Protein AF-A0A4S8M454-F1 (afdb_monomer_lite)

Radius of gyration: 31.2 Å; chains: 1; bounding box: 68×49×74 Å

Sequence (139 aa):
RNIMRDNMIINVAGLPGHGMGIDMNIEHIIGALKLLLASKGVYSDWHNYRDISAAIKYLERLKKQVRASTKCAYQKTGHTESDTSILVWRVASAAESYKLLQKWADRPQNTKAVASPDLLAAGQRKFESTTLTTFNAKL

Structure (mmCIF, N/CA/C/O backbone):
data_AF-A0A4S8M454-F1
#
_entry.id   AF-A0A4S8M454-F1
#
loop_
_atom_site.group_PDB
_atom_site.id
_atom_site.type_symbol
_atom_site.label_atom_id
_atom_site.label_alt_id
_atom_site.label_comp_id
_atom_site.label_asym_id
_atom_site.label_entity_id
_atom_site.label_seq_id
_atom_site.pdbx_PDB_ins_code
_atom_site.Cartn_x
_atom_site.Cartn_y
_atom_site.Cartn_z
_atom_site.occupancy
_atom_site.B_iso_or_equiv
_atom_site.auth_seq_id
_atom_site.auth_comp_id
_atom_site.auth_asym_id
_atom_site.auth_atom_id
_atom_site.pdbx_PDB_model_num
ATOM 1 N N . ARG A 1 1 ? 16.434 9.027 -28.307 1.00 56.28 1 ARG A N 1
ATOM 2 C CA . ARG A 1 1 ? 16.832 8.143 -27.182 1.00 56.28 1 ARG A CA 1
ATOM 3 C C . ARG A 1 1 ? 17.918 7.217 -27.715 1.00 56.28 1 ARG A C 1
ATOM 5 O O . ARG A 1 1 ? 17.731 6.704 -28.811 1.00 56.28 1 ARG A O 1
ATOM 12 N N . ASN A 1 2 ? 19.077 7.133 -27.065 1.00 67.94 2 ASN A N 1
ATOM 13 C CA . ASN A 1 2 ? 20.244 6.438 -27.614 1.00 67.94 2 ASN A CA 1
ATOM 14 C C . ASN A 1 2 ? 20.269 5.000 -27.080 1.00 67.94 2 ASN A C 1
ATOM 16 O O . ASN A 1 2 ? 20.728 4.768 -25.968 1.00 67.94 2 ASN A O 1
ATOM 20 N N . ILE A 1 3 ? 19.791 4.054 -27.891 1.00 61.47 3 ILE A N 1
ATOM 21 C CA . ILE A 1 3 ? 19.638 2.635 -27.523 1.00 61.47 3 ILE A CA 1
ATOM 22 C C . ILE A 1 3 ? 20.962 2.018 -27.045 1.00 61.47 3 ILE A C 1
ATOM 24 O O . ILE A 1 3 ? 20.946 1.189 -26.140 1.00 61.47 3 ILE A O 1
ATOM 28 N N . MET A 1 4 ? 22.094 2.468 -27.598 1.00 57.41 4 MET A N 1
ATOM 29 C CA . MET A 1 4 ? 23.437 1.995 -27.235 1.00 57.41 4 MET A CA 1
ATOM 30 C C . MET A 1 4 ? 23.918 2.555 -25.891 1.00 57.41 4 MET A C 1
ATOM 32 O O . MET A 1 4 ? 24.770 1.957 -25.246 1.00 57.41 4 MET A O 1
ATOM 36 N N . ARG A 1 5 ? 23.396 3.713 -25.455 1.00 60.38 5 ARG A N 1
ATOM 37 C CA . ARG A 1 5 ? 23.632 4.220 -24.093 1.00 60.38 5 ARG A CA 1
ATOM 38 C C . ARG A 1 5 ? 22.683 3.607 -23.075 1.00 60.38 5 ARG A C 1
ATOM 40 O O . ARG A 1 5 ? 23.061 3.444 -21.923 1.00 60.38 5 ARG A O 1
ATOM 47 N N . ASP A 1 6 ? 21.473 3.281 -23.508 1.00 60.91 6 ASP A N 1
ATOM 48 C CA . ASP A 1 6 ? 20.474 2.666 -22.645 1.00 60.91 6 ASP A CA 1
ATOM 49 C C . ASP A 1 6 ? 20.777 1.174 -22.412 1.00 60.91 6 ASP A C 1
ATOM 51 O O . ASP A 1 6 ? 20.355 0.643 -21.396 1.00 60.91 6 ASP A O 1
ATOM 55 N N . ASN A 1 7 ? 21.535 0.517 -23.302 1.00 68.19 7 ASN A N 1
ATOM 56 C CA . ASN A 1 7 ? 21.972 -0.875 -23.176 1.00 68.19 7 ASN A CA 1
ATOM 57 C C . ASN A 1 7 ? 23.482 -0.986 -23.395 1.00 68.19 7 ASN A C 1
ATOM 59 O O . ASN A 1 7 ? 23.943 -0.979 -24.537 1.00 68.19 7 ASN A O 1
ATOM 63 N N . MET A 1 8 ? 24.257 -1.102 -22.321 1.00 77.62 8 MET A N 1
ATOM 64 C CA . MET A 1 8 ? 25.711 -1.243 -22.419 1.00 77.62 8 MET A CA 1
ATOM 65 C C . MET A 1 8 ? 26.264 -2.189 -21.358 1.00 77.62 8 MET A C 1
ATOM 67 O O . MET A 1 8 ? 25.667 -2.390 -20.306 1.00 77.62 8 MET A O 1
ATOM 71 N N . ILE A 1 9 ? 27.428 -2.771 -21.632 1.00 80.19 9 ILE A N 1
ATOM 72 C CA . ILE A 1 9 ? 28.209 -3.486 -20.624 1.00 80.1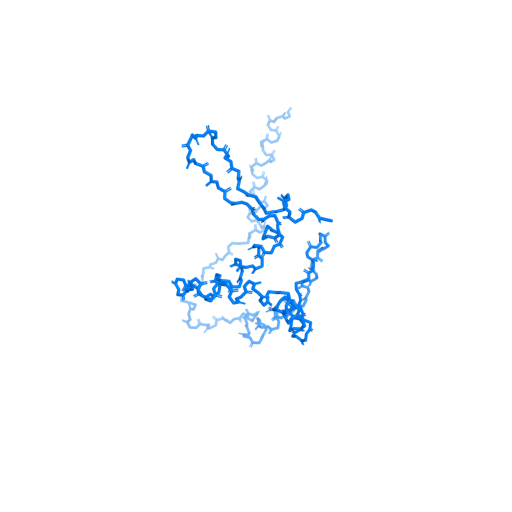9 9 ILE A CA 1
ATOM 73 C C . ILE A 1 9 ? 29.157 -2.468 -20.001 1.00 80.19 9 ILE A C 1
ATOM 75 O O . ILE A 1 9 ? 30.001 -1.911 -20.701 1.00 80.19 9 ILE A O 1
ATOM 79 N N . ILE A 1 10 ? 29.020 -2.223 -18.699 1.00 81.69 10 ILE A N 1
ATOM 80 C CA . ILE A 1 10 ? 29.944 -1.373 -17.942 1.00 81.69 10 ILE A CA 1
ATOM 81 C C . ILE A 1 10 ? 30.678 -2.186 -16.894 1.00 81.69 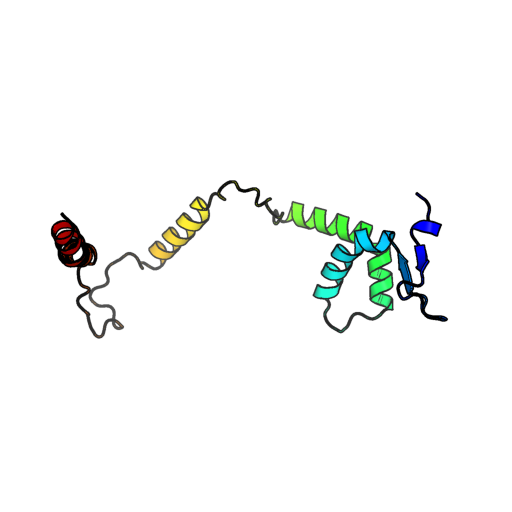10 ILE A C 1
ATOM 83 O O . ILE A 1 10 ? 30.168 -3.164 -16.358 1.00 81.69 10 ILE A O 1
ATOM 87 N N . ASN A 1 11 ? 31.880 -1.746 -16.559 1.00 82.88 11 ASN A N 1
ATOM 88 C CA . ASN A 1 11 ? 32.623 -2.298 -15.444 1.00 82.88 11 ASN A CA 1
ATOM 89 C C . ASN A 1 11 ? 32.415 -1.414 -14.215 1.00 82.88 11 ASN A C 1
ATOM 91 O O . ASN A 1 11 ? 33.177 -0.478 -13.984 1.00 82.88 11 ASN A O 1
ATOM 95 N N . VAL A 1 12 ? 31.365 -1.702 -13.443 1.00 77.81 12 VAL A N 1
ATOM 96 C CA . VAL A 1 12 ? 31.035 -0.937 -12.226 1.00 77.81 12 VAL A CA 1
ATOM 97 C C . VAL A 1 12 ? 32.162 -1.024 -11.189 1.00 77.81 12 VAL A C 1
ATOM 99 O O . VAL A 1 12 ? 32.392 -0.076 -10.447 1.00 77.81 12 VAL A O 1
ATOM 102 N N . ALA A 1 13 ? 32.880 -2.150 -11.150 1.00 82.56 13 ALA A N 1
ATOM 103 C CA . ALA A 1 13 ? 33.897 -2.441 -10.142 1.00 82.56 13 ALA A CA 1
ATOM 104 C C . ALA A 1 13 ? 35.319 -1.989 -10.534 1.00 82.56 13 ALA A C 1
ATOM 106 O O . ALA A 1 13 ? 36.221 -2.037 -9.704 1.00 82.56 13 ALA A O 1
ATOM 107 N N . GLY A 1 14 ? 35.549 -1.606 -11.793 1.00 84.38 14 GLY A N 1
ATOM 108 C CA . GLY A 1 14 ? 36.881 -1.297 -12.329 1.00 84.38 14 GLY A CA 1
ATOM 109 C C . GLY A 1 14 ? 37.826 -2.504 -12.451 1.00 84.38 14 GLY A C 1
ATOM 110 O O . GLY A 1 14 ? 39.006 -2.325 -12.741 1.00 84.38 14 GLY A O 1
ATOM 111 N N . LEU A 1 15 ? 37.338 -3.734 -12.250 1.00 85.81 15 LEU A N 1
ATOM 112 C CA . LEU A 1 15 ? 38.158 -4.950 -12.251 1.00 85.81 15 LEU A CA 1
ATOM 113 C C . LEU A 1 15 ? 38.292 -5.553 -13.662 1.00 85.81 15 LEU A C 1
ATOM 115 O O . LEU A 1 15 ? 37.279 -5.695 -14.354 1.00 85.81 15 LEU A O 1
ATOM 119 N N . PRO A 1 16 ? 39.497 -5.945 -14.115 1.00 86.56 16 PRO A N 1
ATOM 120 C CA . PRO A 1 16 ? 39.677 -6.583 -15.418 1.00 86.56 16 PRO A CA 1
ATOM 121 C C . PRO A 1 16 ? 38.798 -7.832 -15.564 1.00 86.56 16 PRO A C 1
ATOM 123 O O . PRO A 1 16 ? 38.768 -8.686 -14.683 1.00 86.56 16 PRO A O 1
ATOM 126 N N . GLY A 1 17 ? 38.065 -7.931 -16.675 1.00 84.56 17 GLY A N 1
ATOM 127 C CA . GLY A 1 17 ? 37.158 -9.055 -16.943 1.00 84.56 17 GLY A CA 1
ATOM 128 C C . GLY A 1 17 ? 35.809 -9.001 -16.214 1.00 84.56 17 GLY A C 1
ATOM 129 O O . GLY A 1 17 ? 35.014 -9.925 -16.361 1.00 84.56 17 GLY A O 1
ATOM 130 N N . HIS A 1 18 ? 35.511 -7.934 -15.465 1.00 76.81 18 HIS A N 1
ATOM 131 C CA . HIS A 1 18 ? 34.270 -7.802 -14.697 1.00 76.81 18 HIS A CA 1
ATOM 132 C C . HIS A 1 18 ? 33.293 -6.810 -15.350 1.00 76.81 18 HIS A C 1
ATOM 134 O O . HIS A 1 18 ? 33.097 -5.687 -14.897 1.00 76.81 18 HIS A O 1
ATOM 140 N N . GLY A 1 19 ? 32.698 -7.215 -16.473 1.00 78.94 19 GLY A N 1
ATOM 141 C CA . GLY A 1 19 ? 31.639 -6.449 -17.134 1.00 78.94 19 GLY A CA 1
ATOM 142 C C . GLY A 1 19 ? 30.253 -6.826 -16.611 1.00 78.94 19 GLY A C 1
ATOM 143 O O . GLY A 1 19 ? 29.931 -8.006 -16.505 1.00 78.94 19 GLY A O 1
ATOM 144 N N . MET A 1 20 ? 29.412 -5.831 -16.339 1.00 78.56 20 MET A N 1
ATOM 145 C CA . MET A 1 20 ? 27.999 -5.991 -16.012 1.00 78.56 20 MET A CA 1
ATOM 146 C C . MET A 1 20 ? 27.149 -5.295 -17.076 1.00 78.56 20 MET A C 1
ATOM 148 O O . MET A 1 20 ? 27.326 -4.109 -17.352 1.00 78.56 20 MET A O 1
ATOM 152 N N . GLY A 1 21 ? 26.225 -6.036 -17.685 1.00 76.44 21 GLY A N 1
ATOM 153 C CA . GLY A 1 21 ? 25.223 -5.454 -18.573 1.00 76.44 21 GLY A CA 1
ATOM 154 C C . GLY A 1 21 ? 24.225 -4.609 -17.784 1.00 76.44 21 GLY A C 1
ATOM 155 O O . GLY A 1 21 ? 23.679 -5.074 -16.785 1.00 76.44 21 GLY A O 1
ATOM 156 N N . ILE A 1 22 ? 23.969 -3.391 -18.249 1.00 65.19 22 ILE A N 1
ATOM 157 C CA . ILE A 1 22 ? 22.875 -2.532 -17.788 1.00 65.19 22 ILE A CA 1
ATOM 158 C C . ILE A 1 22 ? 21.936 -2.252 -18.951 1.00 65.19 22 ILE A C 1
ATOM 160 O O . ILE A 1 22 ? 22.382 -1.922 -20.049 1.00 65.19 22 ILE A O 1
ATOM 164 N N . ASP A 1 23 ? 20.639 -2.359 -18.665 1.00 70.94 23 ASP A N 1
ATOM 165 C CA . ASP A 1 23 ? 19.537 -1.970 -19.542 1.00 70.94 23 ASP A CA 1
ATOM 166 C C . ASP A 1 23 ? 18.670 -0.930 -18.807 1.00 70.94 23 ASP A C 1
ATOM 168 O O . ASP A 1 23 ? 17.824 -1.254 -17.977 1.00 70.94 23 ASP A O 1
ATOM 172 N N . MET A 1 24 ? 18.860 0.355 -19.093 1.00 65.06 24 MET A N 1
ATOM 173 C CA . MET A 1 24 ? 18.023 1.419 -18.523 1.00 65.06 24 MET A CA 1
ATOM 174 C C . MET A 1 24 ? 16.555 1.329 -18.970 1.00 65.06 24 MET A C 1
ATOM 176 O O . MET A 1 24 ? 15.677 1.890 -18.312 1.00 65.06 24 MET A O 1
ATOM 180 N N . ASN A 1 25 ? 16.233 0.618 -20.058 1.00 66.38 25 ASN A N 1
ATOM 181 C CA . ASN A 1 25 ? 14.832 0.364 -20.402 1.00 66.38 25 ASN A CA 1
ATOM 182 C C . ASN A 1 25 ? 14.205 -0.635 -19.432 1.00 66.38 25 ASN A C 1
ATOM 184 O O . ASN A 1 25 ? 13.011 -0.507 -19.138 1.00 66.38 25 ASN A O 1
ATOM 188 N N . ILE A 1 26 ? 14.990 -1.583 -18.898 1.00 68.75 26 ILE A N 1
ATOM 189 C CA . ILE A 1 26 ? 14.481 -2.506 -17.887 1.00 68.75 26 ILE A CA 1
ATOM 190 C C . ILE A 1 26 ? 14.217 -1.795 -16.567 1.00 68.75 26 ILE A C 1
ATOM 192 O O . ILE A 1 26 ? 13.235 -2.139 -15.924 1.00 68.75 26 ILE A O 1
ATOM 196 N N . GLU A 1 27 ? 14.974 -0.763 -16.180 1.00 65.25 27 GLU A N 1
ATOM 197 C CA . GLU A 1 27 ? 14.745 -0.042 -14.912 1.00 65.25 27 GLU A CA 1
ATOM 198 C C . GLU A 1 27 ? 13.331 0.539 -14.787 1.00 65.25 27 GLU A C 1
ATOM 200 O O . GLU A 1 27 ? 12.694 0.420 -13.739 1.00 65.25 27 GLU A O 1
ATOM 205 N N . HIS A 1 28 ? 12.780 1.103 -15.863 1.00 67.75 28 HIS A N 1
ATOM 206 C CA . HIS A 1 28 ? 11.413 1.637 -15.844 1.00 67.75 28 HIS A CA 1
ATOM 207 C C . HIS A 1 28 ? 10.333 0.550 -15.746 1.00 67.75 28 HIS A C 1
ATOM 209 O O . HIS A 1 28 ? 9.191 0.836 -15.390 1.00 67.75 28 HIS A O 1
ATOM 215 N N . ILE A 1 29 ? 10.687 -0.692 -16.069 1.00 71.94 29 ILE A N 1
ATOM 216 C CA . ILE A 1 29 ? 9.774 -1.828 -16.195 1.00 71.94 29 ILE A CA 1
ATOM 217 C C . ILE A 1 29 ? 10.005 -2.846 -15.058 1.00 71.94 29 ILE A C 1
ATOM 219 O O . ILE A 1 29 ? 9.123 -3.646 -14.743 1.00 71.94 29 ILE A O 1
ATOM 223 N N . ILE A 1 30 ? 11.147 -2.785 -14.365 1.00 75.06 30 ILE A N 1
ATOM 224 C CA . ILE A 1 30 ? 11.582 -3.784 -13.384 1.00 75.06 30 ILE A CA 1
ATOM 225 C C . ILE A 1 30 ? 10.651 -3.846 -12.176 1.00 75.06 30 ILE A C 1
ATOM 227 O O . ILE A 1 30 ? 10.420 -4.923 -11.636 1.00 75.06 30 ILE A O 1
ATOM 231 N N . GLY A 1 31 ? 10.061 -2.715 -11.775 1.00 74.62 31 GLY A N 1
ATOM 232 C CA . GLY A 1 31 ? 9.051 -2.681 -10.716 1.00 74.62 31 GLY A CA 1
ATOM 233 C C . GLY A 1 31 ? 7.789 -3.458 -11.100 1.00 74.62 31 GLY A C 1
ATOM 234 O O . GLY A 1 31 ? 7.267 -4.236 -10.300 1.00 74.62 31 GLY A O 1
ATOM 235 N N . ALA A 1 32 ? 7.335 -3.308 -12.347 1.00 74.12 32 ALA A N 1
ATOM 236 C CA . ALA A 1 32 ? 6.204 -4.060 -12.878 1.00 74.12 32 ALA A CA 1
ATOM 237 C C . ALA A 1 32 ?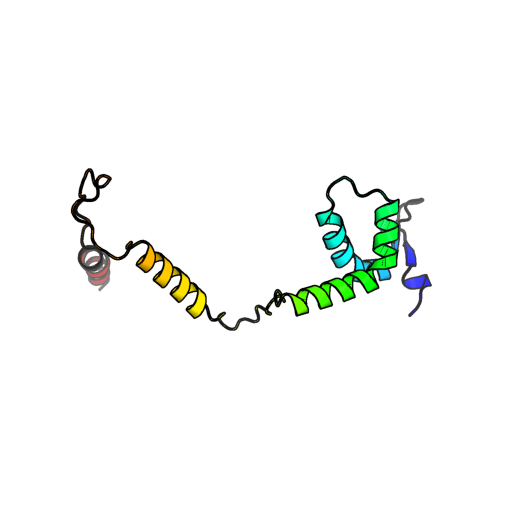 6.544 -5.549 -13.051 1.00 74.12 32 ALA A C 1
ATOM 239 O O . ALA A 1 32 ? 5.739 -6.397 -12.664 1.00 74.12 32 ALA A O 1
ATOM 240 N N . LEU A 1 33 ? 7.750 -5.870 -13.539 1.00 75.00 33 LEU A N 1
ATOM 241 C CA . LEU A 1 33 ? 8.253 -7.245 -13.652 1.00 75.00 33 LEU A CA 1
ATOM 242 C C . LEU A 1 33 ? 8.292 -7.937 -12.297 1.00 75.00 33 LEU A C 1
ATOM 244 O O . LEU A 1 33 ? 7.710 -9.005 -12.150 1.00 75.00 33 LEU A O 1
ATOM 248 N N . LYS A 1 34 ? 8.915 -7.316 -11.290 1.00 74.19 34 LYS A N 1
ATOM 249 C CA . LYS A 1 34 ? 8.996 -7.863 -9.929 1.00 74.19 34 LYS A CA 1
ATOM 250 C C . LYS A 1 34 ? 7.614 -8.191 -9.379 1.00 74.19 34 LYS A C 1
ATOM 252 O O . LYS A 1 34 ? 7.438 -9.248 -8.793 1.00 74.19 34 LYS A O 1
ATOM 257 N N . LEU A 1 35 ? 6.622 -7.335 -9.611 1.00 73.12 35 LEU A N 1
ATOM 258 C CA . LEU A 1 35 ? 5.261 -7.551 -9.123 1.00 73.12 35 LEU A CA 1
ATOM 259 C C . LEU A 1 35 ? 4.521 -8.665 -9.889 1.00 73.12 35 LEU A C 1
ATOM 261 O O . LEU A 1 35 ? 3.765 -9.419 -9.283 1.00 73.12 35 LEU A O 1
ATOM 265 N N . LEU A 1 36 ? 4.751 -8.793 -11.199 1.00 72.69 36 LEU A N 1
ATOM 266 C CA . LEU A 1 36 ? 4.183 -9.863 -12.033 1.00 72.69 36 LEU A CA 1
ATOM 267 C C . LEU A 1 36 ? 4.874 -11.223 -11.836 1.00 72.69 36 LEU A C 1
ATOM 269 O O . LEU A 1 36 ? 4.259 -12.254 -12.087 1.00 72.69 36 LEU A O 1
ATOM 273 N N . LEU A 1 37 ? 6.135 -11.227 -11.406 1.00 68.06 37 LEU A N 1
ATOM 274 C CA . LEU A 1 37 ? 6.929 -12.434 -11.166 1.00 68.06 37 LEU A CA 1
ATOM 275 C C . LEU A 1 37 ? 6.836 -12.907 -9.714 1.00 68.06 37 LEU A C 1
ATOM 277 O O . LEU A 1 37 ? 6.795 -14.109 -9.472 1.00 68.06 37 LEU A O 1
ATOM 281 N N . ALA A 1 38 ? 6.730 -11.987 -8.748 1.00 66.94 38 ALA A N 1
ATOM 282 C CA . ALA A 1 38 ? 6.531 -12.323 -7.337 1.00 66.94 38 ALA A CA 1
ATOM 283 C C . ALA A 1 38 ? 5.223 -13.092 -7.107 1.00 66.94 38 ALA A C 1
ATOM 285 O O . ALA A 1 38 ? 5.178 -13.978 -6.259 1.00 66.94 38 ALA A O 1
ATOM 286 N N . SER A 1 39 ? 4.182 -12.822 -7.903 1.00 60.28 39 SER A N 1
ATOM 287 C CA . SER A 1 39 ? 2.926 -13.582 -7.857 1.00 60.28 39 SER A CA 1
ATOM 288 C C . SER A 1 39 ? 3.059 -15.030 -8.345 1.00 60.28 39 SER A C 1
ATOM 290 O O . SER A 1 39 ? 2.127 -15.808 -8.161 1.00 60.28 39 SER A O 1
ATOM 292 N N . LYS A 1 40 ? 4.197 -15.403 -8.953 1.00 57.97 40 LYS A N 1
ATOM 293 C CA . LYS A 1 40 ? 4.449 -16.737 -9.517 1.00 57.97 40 LYS A CA 1
ATOM 294 C C . LYS A 1 40 ? 5.524 -17.560 -8.793 1.00 57.97 40 LYS A C 1
ATOM 296 O O . LYS A 1 40 ? 5.830 -18.634 -9.289 1.00 57.97 40 LYS A O 1
ATOM 301 N N . GLY A 1 41 ? 6.055 -17.072 -7.662 1.00 48.97 41 GLY A N 1
ATOM 302 C CA . GLY A 1 41 ? 6.957 -17.731 -6.695 1.00 48.97 41 GLY A CA 1
ATOM 303 C C . GLY A 1 41 ? 7.784 -18.946 -7.156 1.00 48.97 41 GLY A C 1
ATOM 304 O O . GLY A 1 41 ? 7.219 -19.990 -7.431 1.00 48.97 41 GLY A O 1
ATOM 305 N N . VAL A 1 42 ? 9.122 -18.855 -7.122 1.00 48.66 42 VAL A N 1
ATOM 306 C CA . VAL A 1 42 ? 10.120 -19.957 -7.258 1.00 48.66 42 VAL A CA 1
ATOM 307 C C . VAL A 1 42 ? 10.080 -20.789 -8.567 1.00 48.66 42 VAL A C 1
ATOM 309 O O . VAL A 1 42 ? 11.112 -21.320 -8.961 1.00 48.66 42 VAL A O 1
ATOM 312 N N . TYR A 1 43 ? 8.972 -20.827 -9.314 1.00 51.75 43 TYR A N 1
ATOM 313 C CA . TYR A 1 43 ? 8.781 -21.612 -10.548 1.00 51.75 43 TYR A CA 1
ATOM 314 C C . TYR A 1 43 ? 8.860 -20.789 -11.842 1.00 51.75 43 TYR A C 1
ATOM 316 O O . TYR A 1 43 ? 8.476 -21.245 -12.922 1.00 51.75 43 TYR A O 1
ATOM 324 N N . SER A 1 44 ? 9.331 -19.549 -11.766 1.00 60.56 44 SER A N 1
ATOM 325 C CA . SER A 1 44 ? 9.556 -18.725 -12.950 1.00 60.56 44 SER A CA 1
ATOM 326 C C . SER A 1 44 ? 10.856 -19.138 -13.642 1.00 60.56 44 SER A C 1
ATOM 328 O O . SER A 1 44 ? 11.935 -18.714 -13.239 1.00 60.56 44 SER A O 1
ATOM 330 N N . ASP A 1 45 ? 10.735 -19.957 -14.686 1.00 68.56 45 ASP A N 1
ATOM 331 C CA . ASP A 1 45 ? 11.811 -20.241 -15.641 1.00 68.56 45 ASP A CA 1
ATOM 332 C C . ASP A 1 45 ? 12.199 -18.972 -16.435 1.00 68.56 45 ASP A C 1
ATOM 334 O O . ASP A 1 45 ? 11.376 -18.074 -16.656 1.00 68.56 45 ASP A O 1
ATOM 338 N N . TRP A 1 46 ? 13.450 -18.902 -16.892 1.00 70.00 46 TRP A N 1
ATOM 339 C CA . TRP A 1 46 ? 13.995 -17.808 -17.700 1.00 70.00 46 TRP A CA 1
ATOM 340 C C . TRP A 1 46 ? 13.178 -17.564 -18.975 1.00 70.00 46 TRP A C 1
ATOM 342 O O . TRP A 1 46 ? 12.988 -16.420 -19.394 1.00 70.00 46 TRP A O 1
ATOM 352 N N . HIS A 1 47 ? 12.616 -18.626 -19.554 1.00 73.81 47 HIS A N 1
ATOM 353 C CA . HIS A 1 47 ? 11.701 -18.533 -20.692 1.00 73.81 47 HIS A CA 1
ATOM 354 C C . HIS A 1 47 ? 10.435 -17.731 -20.354 1.00 73.81 47 HIS A C 1
ATOM 356 O O . HIS A 1 47 ? 10.103 -16.774 -21.052 1.00 73.81 47 HIS A O 1
ATOM 362 N N . ASN A 1 48 ? 9.798 -18.026 -19.218 1.00 72.44 48 ASN A N 1
ATOM 363 C CA . ASN A 1 48 ? 8.631 -17.275 -18.752 1.00 72.44 48 ASN A CA 1
ATOM 364 C C . ASN A 1 48 ? 8.980 -15.816 -18.430 1.00 72.44 48 ASN A C 1
ATOM 366 O O . ASN A 1 48 ? 8.177 -14.919 -18.684 1.00 72.44 48 ASN A O 1
ATOM 370 N N . TYR A 1 49 ? 10.176 -15.560 -17.891 1.00 73.75 49 TYR A N 1
ATOM 371 C CA . TYR A 1 49 ? 10.651 -14.197 -17.647 1.00 73.75 49 TYR A CA 1
ATOM 372 C C . TYR A 1 49 ? 10.750 -13.394 -18.949 1.00 73.75 49 TYR A C 1
ATOM 374 O O . TYR A 1 49 ? 10.267 -12.261 -19.018 1.00 73.75 49 TYR A O 1
ATOM 382 N N . ARG A 1 50 ? 11.335 -13.996 -19.992 1.00 75.38 50 ARG A N 1
ATOM 383 C CA . ARG A 1 50 ? 11.461 -13.399 -21.327 1.00 75.38 50 ARG A CA 1
ATOM 384 C C . ARG A 1 50 ? 10.100 -13.111 -21.964 1.00 75.38 50 ARG A C 1
ATOM 386 O O . ARG A 1 50 ? 9.906 -12.036 -22.528 1.00 75.38 50 ARG A O 1
ATOM 393 N N . ASP A 1 51 ? 9.157 -14.038 -21.868 1.00 80.25 51 ASP A N 1
ATOM 394 C CA . ASP A 1 51 ? 7.839 -13.857 -22.485 1.00 80.25 51 ASP A CA 1
ATOM 395 C C . ASP A 1 51 ? 7.024 -12.771 -21.767 1.00 80.25 51 ASP A C 1
ATOM 397 O O . ASP A 1 51 ? 6.388 -11.925 -22.404 1.00 80.25 51 ASP A O 1
ATOM 401 N N . ILE A 1 52 ? 7.103 -12.719 -20.431 1.00 78.62 52 ILE A N 1
ATOM 402 C CA . ILE A 1 52 ? 6.459 -11.671 -19.627 1.00 78.62 52 ILE A CA 1
ATOM 403 C C . ILE A 1 52 ? 7.084 -10.303 -19.913 1.00 78.62 52 ILE A C 1
ATOM 405 O O . ILE A 1 52 ? 6.350 -9.318 -20.037 1.00 78.62 52 ILE A O 1
ATOM 409 N N . SER A 1 53 ? 8.412 -10.218 -20.034 1.00 76.38 53 SER A N 1
ATOM 410 C CA . SER A 1 53 ? 9.091 -8.952 -20.327 1.00 76.38 53 SER A CA 1
ATOM 411 C C . SER A 1 53 ? 8.758 -8.433 -21.725 1.00 76.38 53 SER A C 1
ATOM 413 O O . SER A 1 53 ? 8.495 -7.239 -21.874 1.00 76.38 53 SER A O 1
ATOM 415 N N . ALA A 1 54 ? 8.633 -9.315 -22.720 1.00 81.94 54 ALA A N 1
ATOM 416 C CA . ALA A 1 54 ? 8.168 -8.946 -24.055 1.00 81.94 54 ALA A CA 1
ATOM 417 C C . ALA A 1 54 ? 6.710 -8.441 -24.050 1.00 81.94 54 ALA A C 1
ATOM 419 O O . ALA A 1 54 ? 6.383 -7.459 -24.722 1.00 81.94 54 ALA A O 1
ATOM 420 N N . ALA A 1 55 ? 5.830 -9.067 -23.261 1.00 83.75 55 ALA A N 1
ATOM 421 C CA . ALA A 1 55 ? 4.402 -8.739 -23.210 1.00 83.75 55 ALA A CA 1
ATOM 422 C C . ALA A 1 55 ? 4.033 -7.617 -22.218 1.00 83.75 55 ALA A C 1
ATOM 424 O O . ALA A 1 55 ? 2.864 -7.225 -22.124 1.00 83.75 55 ALA A O 1
ATOM 425 N N . ILE A 1 56 ? 4.997 -7.072 -21.475 1.00 82.81 56 ILE A N 1
ATOM 426 C CA . ILE A 1 56 ? 4.732 -6.242 -20.294 1.00 82.81 56 ILE A CA 1
ATOM 427 C C . ILE A 1 56 ? 3.870 -5.007 -20.562 1.00 82.81 56 ILE A C 1
ATOM 429 O O . ILE A 1 56 ? 2.987 -4.690 -19.769 1.00 82.81 56 ILE A O 1
ATOM 433 N N . LYS A 1 57 ? 4.049 -4.350 -21.714 1.00 81.94 57 LYS A N 1
ATOM 434 C CA . LYS A 1 57 ? 3.249 -3.175 -22.098 1.00 81.94 57 LYS A CA 1
ATOM 435 C C . LYS A 1 57 ? 1.758 -3.508 -22.190 1.00 81.94 57 LYS A C 1
ATOM 437 O O . LYS A 1 57 ? 0.913 -2.712 -21.778 1.00 81.94 57 LYS A O 1
ATOM 442 N N . TYR A 1 58 ? 1.432 -4.689 -22.712 1.00 86.06 58 TYR A N 1
ATOM 443 C CA . TYR A 1 58 ? 0.055 -5.165 -22.819 1.00 86.06 58 TYR A CA 1
ATOM 444 C C . TYR A 1 58 ? -0.481 -5.614 -21.460 1.00 86.06 58 TYR A C 1
ATOM 446 O O . TYR A 1 58 ? -1.603 -5.257 -21.098 1.00 86.06 58 TYR A O 1
ATOM 454 N N . LEU A 1 59 ? 0.339 -6.316 -20.672 1.00 85.38 59 LEU A N 1
ATOM 455 C CA . LEU A 1 59 ? -0.021 -6.756 -19.322 1.00 85.38 59 LEU A CA 1
ATOM 456 C C . LEU A 1 59 ? -0.314 -5.573 -18.390 1.00 85.38 59 LEU A C 1
ATOM 458 O O . LEU A 1 59 ? -1.297 -5.598 -17.650 1.00 85.38 59 LEU A O 1
ATOM 462 N N . GLU A 1 60 ? 0.467 -4.495 -18.460 1.00 83.62 60 GLU A N 1
ATOM 463 C CA . GLU A 1 60 ? 0.194 -3.276 -17.696 1.00 83.62 60 GLU A CA 1
ATOM 464 C C . GLU A 1 60 ? -1.111 -2.596 -18.114 1.00 83.62 60 GLU A C 1
ATOM 466 O O . GLU A 1 60 ? -1.856 -2.095 -17.264 1.00 83.62 60 GLU A O 1
ATOM 471 N N . ARG A 1 61 ? -1.413 -2.578 -19.417 1.00 85.94 61 ARG A N 1
ATOM 472 C CA . ARG A 1 61 ? -2.664 -2.011 -19.931 1.00 85.94 61 ARG A CA 1
ATOM 473 C C . ARG A 1 61 ? -3.870 -2.820 -19.456 1.00 85.94 61 ARG A C 1
ATOM 475 O O . ARG A 1 61 ? -4.825 -2.229 -18.953 1.00 85.94 61 ARG A O 1
ATOM 482 N N . LEU A 1 62 ? -3.792 -4.148 -19.533 1.00 86.94 62 LEU A N 1
ATOM 483 C CA . LEU A 1 62 ? -4.816 -5.054 -19.006 1.00 86.94 62 LEU A CA 1
ATOM 484 C C . LEU A 1 62 ? -4.997 -4.873 -17.499 1.00 86.94 62 LEU A C 1
ATOM 486 O O . LEU A 1 62 ? -6.122 -4.723 -17.032 1.00 86.94 62 LEU A O 1
ATOM 490 N N . LYS A 1 63 ? -3.901 -4.780 -16.738 1.00 84.06 63 LYS A N 1
ATOM 491 C CA . LYS A 1 63 ? -3.953 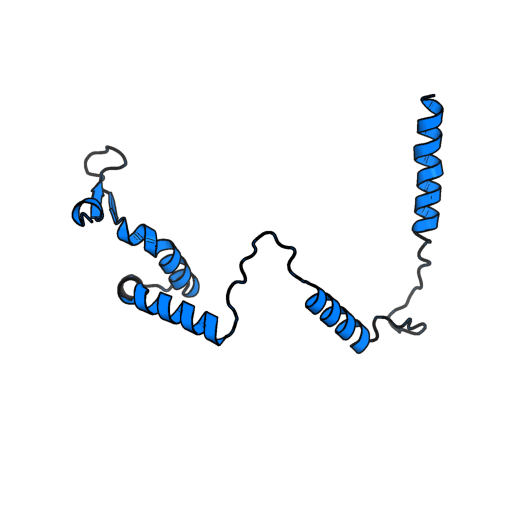-4.511 -15.295 1.00 84.06 63 LYS A CA 1
ATOM 492 C C . LYS A 1 63 ? -4.702 -3.212 -14.987 1.00 84.06 63 LYS A C 1
ATOM 494 O O . LYS A 1 63 ? -5.525 -3.190 -14.075 1.00 84.06 63 LYS A O 1
ATOM 499 N N . LYS A 1 64 ? -4.448 -2.134 -15.738 1.00 84.06 64 LYS A N 1
ATOM 500 C CA . LYS A 1 64 ? -5.173 -0.857 -15.589 1.00 84.06 64 LYS A CA 1
ATOM 501 C C . LYS A 1 64 ? -6.662 -1.005 -15.917 1.00 84.06 64 LYS A C 1
ATOM 503 O O . LYS A 1 64 ? -7.489 -0.470 -15.184 1.00 84.06 64 LYS A O 1
ATOM 508 N N . GLN A 1 65 ? -6.998 -1.748 -16.970 1.00 87.00 65 GLN A N 1
ATOM 509 C CA . GLN A 1 65 ? -8.381 -1.972 -17.393 1.00 87.00 65 GLN A CA 1
ATOM 510 C C . GLN A 1 65 ? -9.170 -2.805 -16.378 1.00 87.00 65 GLN A C 1
ATOM 512 O O . GLN A 1 65 ? -10.247 -2.385 -15.968 1.00 87.00 65 GLN A O 1
ATOM 517 N N . VAL A 1 66 ? -8.608 -3.923 -15.909 1.00 86.38 66 VAL A N 1
ATOM 518 C CA . VAL A 1 66 ? -9.216 -4.767 -14.867 1.00 86.38 66 VAL A CA 1
ATOM 519 C C . VAL A 1 66 ? -9.408 -3.970 -13.581 1.00 86.38 66 VAL A C 1
ATOM 521 O O . VAL A 1 66 ? -10.476 -3.994 -12.982 1.00 86.38 66 VAL A O 1
ATOM 524 N N . ARG A 1 67 ? -8.396 -3.195 -13.178 1.00 82.31 67 ARG A N 1
ATOM 525 C CA . ARG A 1 67 ? -8.473 -2.315 -12.005 1.00 82.31 67 ARG A CA 1
ATOM 526 C C . ARG A 1 67 ? -9.616 -1.298 -12.114 1.00 82.31 67 ARG A C 1
ATOM 528 O O . ARG A 1 67 ? -10.259 -0.999 -11.109 1.00 82.31 67 ARG A O 1
ATOM 535 N N . ALA A 1 68 ? -9.845 -0.744 -13.303 1.00 82.00 68 ALA A N 1
ATOM 536 C CA . ALA A 1 68 ? -10.947 0.179 -13.545 1.00 82.00 68 ALA A CA 1
ATOM 537 C C . ALA A 1 68 ? -12.304 -0.544 -13.530 1.00 82.00 68 ALA A C 1
ATOM 539 O O . ALA A 1 68 ? -13.239 -0.061 -12.893 1.00 82.00 68 ALA A O 1
ATOM 540 N N . SER A 1 69 ? -12.407 -1.718 -14.163 1.00 86.50 69 SER A N 1
ATOM 541 C CA . SER A 1 69 ? -13.663 -2.472 -14.249 1.00 86.50 69 SER A CA 1
ATOM 542 C C . SER A 1 69 ? -14.120 -3.020 -12.899 1.00 86.50 69 SER A C 1
ATOM 544 O O . SER A 1 69 ? -15.313 -3.024 -12.614 1.00 86.50 69 SER A O 1
ATOM 546 N N . THR A 1 70 ? -13.191 -3.442 -12.038 1.00 84.88 70 THR A N 1
ATOM 547 C CA . THR A 1 70 ? -13.516 -3.944 -10.693 1.00 84.88 70 THR A CA 1
ATOM 548 C C . THR A 1 70 ? -13.691 -2.835 -9.661 1.00 84.88 70 THR A C 1
ATOM 550 O O . THR A 1 70 ? -13.977 -3.121 -8.503 1.00 84.88 70 THR A O 1
ATOM 553 N N . LYS A 1 71 ? -13.496 -1.564 -10.046 1.00 78.81 71 LYS A N 1
ATOM 554 C CA . LYS A 1 71 ? -13.438 -0.410 -9.131 1.00 78.81 71 LYS A CA 1
ATOM 555 C C . LYS A 1 71 ? -12.422 -0.579 -7.989 1.00 78.81 71 LYS A C 1
ATOM 557 O O . LYS A 1 71 ? -12.410 0.218 -7.058 1.00 78.81 71 LYS A O 1
ATOM 562 N N . CYS A 1 72 ? -11.504 -1.544 -8.077 1.00 73.25 72 CYS A N 1
ATOM 563 C CA . CYS A 1 72 ? -10.431 -1.767 -7.104 1.00 73.25 72 CYS A CA 1
ATOM 564 C C . CYS A 1 72 ? -9.233 -0.849 -7.363 1.00 73.25 72 CYS A C 1
ATOM 566 O O . CYS A 1 72 ? -8.079 -1.212 -7.115 1.00 73.25 72 CYS A O 1
ATOM 568 N N . ALA A 1 73 ? -9.470 0.329 -7.939 1.00 70.94 73 ALA A N 1
ATOM 569 C CA . ALA A 1 73 ? -8.389 1.243 -8.185 1.00 70.94 73 ALA A CA 1
ATOM 570 C C . ALA A 1 73 ? -7.840 1.761 -6.862 1.00 70.94 73 ALA A C 1
ATOM 572 O O . ALA A 1 73 ? -8.608 2.301 -6.080 1.00 70.94 73 ALA A O 1
ATOM 573 N N . TYR A 1 74 ? -6.521 1.627 -6.645 1.00 64.38 74 TYR A N 1
ATOM 574 C CA . TYR A 1 74 ? -5.823 2.308 -5.550 1.00 64.38 74 TYR A CA 1
ATOM 575 C C . TYR A 1 74 ? -6.297 3.758 -5.508 1.00 64.38 74 TYR A C 1
ATOM 577 O O . TYR A 1 74 ? -6.029 4.531 -6.437 1.00 64.38 74 TYR A O 1
ATOM 585 N N . GLN A 1 75 ? -7.083 4.069 -4.486 1.00 59.19 75 GLN A N 1
ATOM 586 C CA . GLN A 1 75 ? -7.545 5.412 -4.231 1.00 59.19 75 GLN A CA 1
ATOM 587 C C . GLN A 1 75 ? -6.360 6.115 -3.605 1.00 59.19 75 GLN A C 1
ATOM 589 O O . GLN A 1 75 ? -5.804 5.653 -2.613 1.00 59.19 75 GLN A O 1
ATOM 594 N N . LYS A 1 76 ? -5.880 7.139 -4.303 1.00 48.91 76 LYS A N 1
ATOM 595 C CA . LYS A 1 76 ? -4.672 7.864 -3.944 1.00 48.91 76 LYS A CA 1
ATOM 596 C C . LYS A 1 76 ? -4.811 8.300 -2.483 1.00 48.91 76 LYS A C 1
ATOM 598 O O . LYS A 1 76 ? -5.643 9.147 -2.186 1.00 48.91 76 LYS A O 1
ATOM 603 N N . THR A 1 77 ? -3.993 7.744 -1.596 1.00 47.44 77 THR A N 1
ATOM 604 C CA . THR A 1 77 ? -3.805 8.226 -0.222 1.00 47.44 77 THR A CA 1
ATOM 605 C C . THR A 1 77 ? -2.987 9.518 -0.274 1.00 47.44 77 THR A C 1
ATOM 607 O O . THR A 1 77 ? -1.871 9.596 0.222 1.00 47.44 77 THR A O 1
ATOM 610 N N . GLY A 1 78 ? -3.481 10.531 -0.993 1.00 49.81 78 GLY A N 1
ATOM 611 C CA . GLY A 1 78 ? -3.107 11.898 -0.650 1.00 49.81 78 GLY A CA 1
ATOM 612 C C . GLY A 1 78 ? -3.627 12.137 0.762 1.00 49.81 78 GLY A C 1
ATOM 613 O O . GLY A 1 78 ? -4.673 11.593 1.099 1.00 49.81 78 GLY A O 1
ATOM 614 N N . HIS A 1 79 ? -2.879 12.862 1.589 1.00 51.16 79 HIS A N 1
ATOM 615 C CA . HIS A 1 79 ? -3.223 13.196 2.974 1.00 51.16 79 HIS A CA 1
ATOM 616 C C . HIS A 1 79 ? -4.489 14.064 3.066 1.00 51.16 79 HIS A C 1
ATOM 618 O O . HIS A 1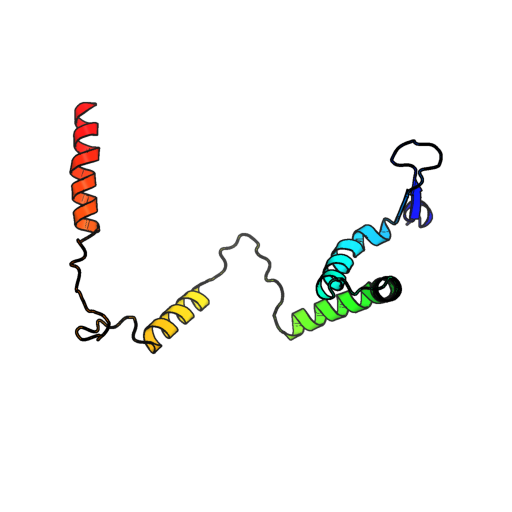 79 ? -4.458 15.235 3.424 1.00 51.16 79 HIS A O 1
ATOM 624 N N . THR A 1 80 ? -5.614 13.484 2.701 1.00 58.88 80 THR A N 1
ATOM 625 C CA . THR A 1 80 ? -6.960 13.920 3.005 1.00 58.88 80 THR A CA 1
ATOM 626 C C . THR A 1 80 ? -7.505 12.750 3.797 1.00 58.88 80 THR A C 1
ATOM 628 O O . THR A 1 80 ? -7.421 11.617 3.314 1.00 58.88 80 THR A O 1
ATOM 631 N N . GLU A 1 81 ? -7.925 12.992 5.039 1.00 62.38 81 GLU A N 1
ATOM 632 C CA . GLU A 1 81 ? -8.474 11.944 5.899 1.00 62.38 81 GLU A CA 1
ATOM 633 C C . GLU A 1 81 ? -9.462 11.116 5.081 1.00 62.38 81 GLU A C 1
ATOM 635 O O . GLU A 1 81 ? -10.433 11.640 4.533 1.00 62.38 81 GLU A O 1
ATOM 640 N N . SER A 1 82 ? -9.146 9.834 4.890 1.00 64.88 82 SER A N 1
ATOM 641 C CA . SER A 1 82 ? -10.032 8.945 4.158 1.00 64.88 82 SER A CA 1
ATOM 642 C C . SER A 1 82 ? -11.350 8.919 4.913 1.00 64.88 82 SER A C 1
ATOM 644 O O . SER A 1 82 ? -11.341 8.622 6.109 1.00 64.88 82 SER A O 1
ATOM 646 N N . ASP A 1 83 ? -12.457 9.218 4.237 1.00 74.44 83 ASP A N 1
ATOM 647 C CA . ASP A 1 83 ? -13.772 9.135 4.856 1.00 74.44 83 ASP A CA 1
ATOM 648 C C . ASP A 1 83 ? -14.031 7.683 5.289 1.00 74.44 83 ASP A C 1
ATOM 650 O O . ASP A 1 83 ? -14.309 6.791 4.483 1.00 74.44 83 ASP A O 1
ATOM 654 N N . THR A 1 84 ? -13.865 7.436 6.586 1.00 85.81 84 THR A N 1
ATOM 655 C CA . THR A 1 84 ? -14.068 6.129 7.214 1.00 85.81 84 THR A CA 1
ATOM 656 C C . THR A 1 84 ? -15.494 5.965 7.726 1.00 85.81 84 THR A C 1
ATOM 658 O O . THR A 1 84 ? -15.809 4.903 8.265 1.00 85.81 84 THR A O 1
ATOM 661 N N . SER A 1 85 ? -16.383 6.947 7.516 1.00 86.19 85 SER A N 1
ATOM 662 C CA . SER A 1 85 ? -17.765 6.917 8.009 1.00 86.19 85 SER A CA 1
ATOM 663 C C . SER A 1 85 ? -18.488 5.633 7.598 1.00 86.19 85 SER A C 1
ATOM 665 O O . SER A 1 85 ? -19.107 4.972 8.427 1.00 86.19 85 SER A O 1
ATOM 667 N N . ILE A 1 86 ? -18.319 5.195 6.348 1.00 87.69 86 ILE A N 1
ATOM 668 C CA . ILE A 1 86 ? -18.931 3.966 5.826 1.00 87.69 86 ILE A CA 1
ATOM 669 C C . ILE A 1 86 ? -18.424 2.722 6.569 1.00 87.69 86 ILE A C 1
ATOM 671 O O . ILE A 1 86 ? -19.199 1.805 6.847 1.00 87.69 86 ILE A O 1
ATOM 675 N N . LEU A 1 87 ? -17.129 2.663 6.891 1.00 85.88 87 LEU A N 1
ATOM 676 C CA . LEU A 1 87 ? -16.552 1.539 7.633 1.00 85.88 87 LEU A CA 1
ATOM 677 C C . LEU A 1 87 ? -17.040 1.537 9.083 1.00 85.88 87 LEU A C 1
ATOM 679 O O . LEU A 1 87 ? -17.415 0.480 9.588 1.00 85.88 87 LEU A O 1
ATOM 683 N N . VAL A 1 88 ? -17.112 2.712 9.713 1.00 89.62 88 VAL A N 1
ATOM 684 C CA . VAL A 1 88 ? -17.664 2.884 11.064 1.00 89.62 88 VAL A CA 1
ATOM 685 C C . VAL A 1 88 ? -19.118 2.417 11.115 1.00 89.62 88 VAL A C 1
ATOM 687 O O . VAL A 1 88 ? -19.464 1.608 11.973 1.00 89.62 88 VAL A O 1
ATOM 690 N N . TRP A 1 89 ? -19.953 2.826 10.156 1.00 92.06 89 TRP A N 1
ATOM 691 C CA . TRP A 1 89 ? -21.352 2.398 10.095 1.00 92.06 89 TRP A CA 1
ATOM 692 C C . TRP A 1 89 ? -21.506 0.903 9.830 1.00 92.06 89 TRP A C 1
ATOM 694 O O . TRP A 1 89 ? -22.360 0.272 10.437 1.00 92.06 89 TRP A O 1
ATOM 704 N N . ARG A 1 90 ? -20.648 0.291 9.005 1.00 90.81 90 ARG A N 1
ATOM 705 C CA . ARG A 1 90 ? -20.659 -1.172 8.821 1.00 90.81 90 ARG A CA 1
ATOM 706 C C . ARG A 1 90 ? -20.327 -1.919 10.106 1.00 90.81 90 ARG A C 1
ATOM 708 O O . ARG A 1 90 ? -20.971 -2.923 10.398 1.00 90.81 90 ARG A O 1
ATOM 715 N N . VAL A 1 91 ? -19.344 -1.439 10.867 1.00 91.62 91 VAL A N 1
ATOM 716 C CA . VAL A 1 91 ? -18.999 -2.019 12.172 1.00 91.62 91 VAL A CA 1
ATOM 717 C C . VAL A 1 91 ? -20.146 -1.823 13.162 1.00 91.62 91 VAL A C 1
ATOM 719 O O . VAL A 1 91 ? -20.509 -2.775 13.848 1.00 91.62 91 VAL A O 1
ATOM 722 N N . ALA A 1 92 ? -20.761 -0.639 13.191 1.00 91.12 92 ALA A N 1
ATOM 723 C CA . ALA A 1 92 ? -21.910 -0.350 14.045 1.00 91.12 92 ALA A CA 1
ATOM 724 C C . ALA A 1 92 ? -23.114 -1.247 1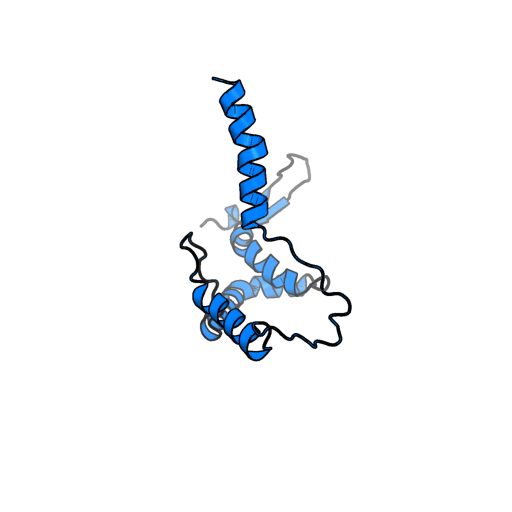3.708 1.00 91.12 92 ALA A C 1
ATOM 726 O O . ALA A 1 92 ? -23.646 -1.906 14.597 1.00 91.12 92 ALA A O 1
ATOM 727 N N . SER A 1 93 ? -23.482 -1.362 12.428 1.00 91.06 93 SER A N 1
ATOM 728 C CA . SER A 1 93 ? -24.563 -2.245 11.975 1.00 91.06 93 SER A CA 1
ATOM 729 C C . SER A 1 93 ? -24.262 -3.717 12.251 1.00 91.06 93 SER A C 1
ATOM 731 O O . SER A 1 93 ? -25.157 -4.466 12.634 1.00 91.06 93 SER A O 1
ATOM 733 N N . ALA A 1 94 ? -23.005 -4.151 12.108 1.00 91.94 94 ALA A N 1
ATOM 734 C CA . ALA A 1 94 ? -22.610 -5.501 12.492 1.00 91.94 94 ALA A CA 1
ATOM 735 C C . ALA A 1 94 ? -22.777 -5.708 14.006 1.00 91.94 94 ALA A C 1
ATOM 737 O O . ALA A 1 94 ? -23.429 -6.666 14.421 1.00 91.94 94 ALA A O 1
ATOM 738 N N . ALA A 1 95 ? -22.262 -4.796 14.834 1.00 90.31 95 ALA A N 1
ATOM 739 C CA . ALA A 1 95 ? -22.391 -4.866 16.288 1.00 90.31 95 ALA A CA 1
ATOM 740 C C . ALA A 1 95 ? -23.859 -4.877 16.749 1.00 90.31 95 ALA A C 1
ATOM 742 O O . ALA A 1 95 ? -24.208 -5.617 17.672 1.00 90.31 95 ALA A O 1
ATOM 743 N N . GLU A 1 96 ? -24.723 -4.116 16.079 1.00 89.00 96 GLU A N 1
ATOM 744 C CA . GLU A 1 96 ? -26.168 -4.120 16.298 1.00 89.00 96 GLU A CA 1
ATOM 745 C C . GLU A 1 96 ? -26.804 -5.456 15.889 1.00 89.00 96 GLU A C 1
ATOM 747 O O . GLU A 1 96 ? -27.537 -6.050 16.680 1.00 89.00 96 GLU A O 1
ATOM 752 N N . SER A 1 97 ? -26.467 -5.986 14.706 1.00 90.06 97 SER A N 1
ATOM 753 C CA . SER A 1 97 ? -27.000 -7.268 14.214 1.00 90.06 97 SER A CA 1
ATOM 754 C C . SER A 1 97 ? -26.655 -8.444 15.134 1.00 90.06 97 SER A C 1
ATOM 756 O O . SER A 1 97 ? -27.493 -9.304 15.401 1.00 90.06 97 SER A O 1
ATOM 758 N N . TYR A 1 98 ? -25.448 -8.433 15.702 1.00 84.88 98 TYR A N 1
ATOM 759 C CA . TYR A 1 98 ? -24.994 -9.409 16.691 1.00 84.88 98 TYR A CA 1
ATOM 760 C C . TYR A 1 98 ? -25.472 -9.090 18.117 1.00 84.88 98 TYR A C 1
ATOM 762 O O . TYR A 1 98 ? -25.091 -9.792 19.054 1.00 84.88 98 TYR A O 1
ATOM 770 N N . LYS A 1 99 ? -26.291 -8.044 18.304 1.00 83.56 99 LYS A N 1
ATOM 771 C CA . LYS A 1 99 ? -26.812 -7.573 19.599 1.00 83.56 99 LYS A CA 1
ATOM 772 C C . LYS A 1 99 ? -25.714 -7.313 20.639 1.00 83.56 99 LYS A C 1
ATOM 774 O O . LYS A 1 99 ? -25.972 -7.365 21.837 1.00 83.56 99 LYS A O 1
ATOM 779 N N . LEU A 1 100 ? -24.498 -6.986 20.196 1.00 79.25 100 LEU A N 1
ATOM 780 C CA . LEU A 1 100 ? -23.341 -6.754 21.072 1.00 79.25 100 LEU A CA 1
ATOM 781 C C . LEU A 1 100 ? -23.486 -5.478 21.907 1.00 79.25 100 LEU A C 1
ATOM 783 O O . LEU A 1 100 ? -22.841 -5.346 22.942 1.00 79.25 100 LEU A O 1
ATOM 787 N N . LEU A 1 101 ? -24.341 -4.554 21.464 1.00 78.25 101 LEU A N 1
ATOM 788 C CA . LEU A 1 101 ? -24.662 -3.316 22.175 1.00 78.25 101 LEU A CA 1
ATOM 789 C C . LEU A 1 101 ? -25.701 -3.520 23.292 1.00 78.25 101 LEU A C 1
ATOM 791 O O . LEU A 1 101 ? -25.921 -2.618 24.098 1.00 78.25 101 LEU A O 1
ATOM 795 N N . GLN A 1 102 ? -26.355 -4.685 23.356 1.00 80.12 102 GLN A N 1
ATOM 796 C CA . GLN A 1 102 ? -27.352 -4.977 24.381 1.00 80.12 102 GLN A CA 1
ATOM 797 C C . GLN A 1 102 ? -26.690 -5.588 25.614 1.00 80.12 102 GLN A C 1
ATOM 799 O O . GLN A 1 102 ? -25.936 -6.559 25.535 1.00 80.12 102 GLN A O 1
ATOM 804 N N . LYS A 1 103 ? -27.020 -5.051 26.790 1.00 71.19 103 LYS A N 1
ATOM 805 C CA . LYS A 1 103 ? -26.612 -5.646 28.061 1.00 71.19 103 LYS A CA 1
ATOM 806 C C . LYS A 1 103 ? -27.402 -6.936 28.285 1.00 71.19 103 LYS A C 1
ATOM 808 O O . LYS A 1 103 ? -28.592 -6.891 28.577 1.00 71.19 103 LYS A O 1
ATOM 813 N N . TRP A 1 104 ? -26.737 -8.081 28.173 1.00 70.00 104 TRP A N 1
ATOM 814 C CA . TRP A 1 104 ? -27.308 -9.381 28.528 1.00 70.00 104 TRP A CA 1
ATOM 815 C C . TRP A 1 104 ? -26.895 -9.753 29.950 1.00 70.00 104 TRP A C 1
ATOM 817 O O . TRP A 1 104 ? -25.749 -10.136 30.183 1.00 70.00 104 TRP A O 1
ATOM 827 N N . ALA A 1 105 ? -27.825 -9.609 30.898 1.00 68.44 105 ALA A N 1
ATOM 828 C CA . ALA A 1 105 ? -27.587 -9.923 32.307 1.00 68.44 105 ALA A CA 1
ATOM 829 C C . ALA A 1 105 ? -27.276 -11.417 32.525 1.00 68.44 105 ALA A C 1
ATOM 831 O O . ALA A 1 105 ? -26.357 -11.738 33.273 1.00 68.44 105 ALA A O 1
ATOM 832 N N . ASP A 1 106 ? -27.943 -12.302 31.775 1.00 69.31 106 ASP A N 1
ATOM 833 C CA . ASP A 1 106 ? -27.917 -13.758 31.989 1.00 69.31 106 ASP A CA 1
ATOM 834 C C . ASP A 1 106 ? -27.061 -14.518 30.959 1.00 69.31 106 ASP A C 1
ATOM 836 O O . ASP A 1 106 ? -27.356 -15.654 30.584 1.00 69.31 106 ASP A O 1
ATOM 840 N N . ARG A 1 107 ? -25.998 -13.896 30.431 1.00 66.12 107 ARG A N 1
ATOM 841 C CA . ARG A 1 107 ? -25.131 -14.562 29.447 1.00 66.12 107 ARG A CA 1
ATOM 842 C C . ARG A 1 107 ? -24.403 -15.741 30.123 1.00 66.12 107 ARG A C 1
ATOM 844 O O . ARG A 1 107 ? -23.645 -15.501 31.059 1.00 66.12 107 ARG A O 1
ATOM 851 N N . PRO A 1 108 ? -24.515 -16.989 29.625 1.00 66.56 108 PRO A N 1
ATOM 852 C CA . PRO A 1 108 ? -23.959 -18.176 30.294 1.00 66.56 108 PRO A CA 1
ATOM 853 C C . PRO A 1 108 ? -22.423 -18.172 30.419 1.00 66.56 108 PRO A C 1
ATOM 855 O O . PRO A 1 108 ? -21.865 -18.887 31.242 1.00 66.56 108 PRO A O 1
ATOM 858 N N . GLN A 1 109 ? -21.728 -17.346 29.627 1.00 68.31 109 GLN A N 1
ATOM 859 C CA . GLN A 1 109 ? -20.274 -17.133 29.710 1.00 68.31 109 GLN A CA 1
ATOM 860 C C . GLN A 1 109 ? -19.863 -16.072 30.750 1.00 68.31 109 GLN A C 1
ATOM 862 O O . GLN A 1 109 ? -18.674 -15.845 30.952 1.00 68.31 109 GLN A O 1
ATOM 867 N N . ASN A 1 110 ? -20.820 -15.398 31.394 1.00 63.41 110 ASN A N 1
ATOM 868 C CA . ASN A 1 110 ? -20.579 -14.354 32.386 1.00 63.41 110 ASN A CA 1
ATOM 869 C C . ASN A 1 110 ? -20.485 -14.972 33.793 1.00 63.41 110 ASN A C 1
ATOM 871 O O . ASN A 1 110 ? -21.280 -14.681 34.680 1.00 63.41 110 ASN A O 1
ATOM 875 N N . THR A 1 111 ? -19.530 -15.884 33.988 1.00 64.62 111 THR A N 1
ATOM 876 C CA . THR A 1 111 ? -19.372 -16.674 35.225 1.00 64.62 111 THR A CA 1
ATOM 877 C C . THR A 1 111 ? -18.967 -15.832 36.438 1.00 64.62 111 THR A C 1
ATOM 879 O O . THR A 1 111 ? -19.121 -16.284 37.571 1.00 64.62 111 THR A O 1
ATOM 882 N N . LYS A 1 112 ? -18.443 -14.617 36.221 1.00 65.81 112 LYS A N 1
ATOM 883 C CA . LYS A 1 112 ? -18.101 -13.644 37.268 1.00 65.81 112 LYS A CA 1
ATOM 884 C C . LYS A 1 112 ? -18.328 -12.223 36.757 1.00 65.81 112 LYS A C 1
ATOM 886 O O . LYS A 1 112 ? -17.573 -11.740 35.917 1.00 65.81 112 LYS A O 1
ATOM 891 N N . ALA A 1 113 ? -19.322 -11.530 37.306 1.00 62.72 113 ALA A N 1
ATOM 892 C CA . ALA A 1 113 ? -19.438 -10.088 37.143 1.00 62.72 113 ALA A CA 1
ATOM 893 C C . ALA A 1 113 ? -18.336 -9.410 37.975 1.00 62.72 113 ALA A C 1
ATOM 895 O O . ALA A 1 113 ? -18.439 -9.314 39.197 1.00 62.72 113 ALA A O 1
ATOM 896 N N . VAL A 1 114 ? -17.252 -8.979 37.330 1.00 67.88 114 VAL A N 1
ATOM 897 C CA . VAL A 1 114 ? -16.241 -8.136 37.979 1.00 67.88 114 VAL A CA 1
ATOM 898 C C . VAL A 1 114 ? -16.761 -6.704 37.952 1.00 67.88 114 VAL A C 1
ATOM 900 O O . VAL A 1 114 ? -17.058 -6.173 36.883 1.00 67.88 114 VAL A O 1
ATOM 903 N N . ALA A 1 115 ? -16.897 -6.079 39.121 1.00 67.25 115 ALA A N 1
ATOM 904 C CA . ALA A 1 115 ? -17.226 -4.664 39.201 1.00 67.25 115 ALA A CA 1
ATOM 905 C C . ALA A 1 115 ? -16.109 -3.861 38.518 1.00 67.25 115 ALA A C 1
ATOM 907 O O . ALA A 1 115 ? -14.987 -3.798 39.021 1.00 67.25 115 ALA A O 1
ATOM 908 N N . SER A 1 116 ? -16.400 -3.280 37.353 1.00 68.62 116 SER A N 1
ATOM 909 C CA . SER A 1 116 ? -15.477 -2.351 36.710 1.00 68.62 116 SER A CA 1
ATOM 910 C C . SER A 1 116 ? -15.548 -1.025 37.463 1.00 68.62 116 SER A C 1
ATOM 912 O O . SER A 1 116 ? -16.643 -0.466 37.573 1.00 68.62 116 SER A O 1
ATOM 914 N N . PRO A 1 117 ? -14.431 -0.507 37.994 1.00 71.50 117 PRO A N 1
ATOM 915 C CA . PRO A 1 117 ? -14.425 0.815 38.595 1.00 71.50 117 PRO A CA 1
ATOM 916 C C . PRO A 1 117 ? -14.754 1.862 37.527 1.00 71.50 117 PRO A C 1
ATOM 918 O O . PRO A 1 117 ? -14.368 1.722 36.364 1.00 71.50 117 PRO A O 1
ATOM 921 N N . ASP A 1 118 ? -15.462 2.916 37.929 1.00 81.38 118 ASP A N 1
ATOM 922 C CA . ASP A 1 118 ? -15.671 4.086 37.084 1.00 81.38 118 ASP A CA 1
ATOM 923 C C . ASP A 1 118 ? -14.314 4.749 36.805 1.00 81.38 118 ASP A C 1
ATOM 925 O O . ASP A 1 118 ? -13.672 5.314 37.697 1.00 81.38 118 ASP A O 1
ATOM 929 N N . LEU A 1 119 ? -13.863 4.635 35.556 1.00 82.12 119 LEU A N 1
ATOM 930 C CA . LEU A 1 119 ? -12.563 5.125 35.116 1.00 82.12 119 LEU A CA 1
ATOM 931 C C . LEU A 1 119 ? -12.481 6.656 35.140 1.00 82.12 119 LEU A C 1
ATOM 933 O O . LEU A 1 119 ? -11.387 7.182 35.345 1.00 82.12 119 LEU A O 1
ATOM 937 N N . LEU A 1 120 ? -13.604 7.368 34.984 1.00 80.38 120 LEU A N 1
ATOM 938 C CA . LEU A 1 120 ? -13.633 8.830 35.079 1.00 80.38 120 LEU A CA 1
ATOM 939 C C . LEU A 1 120 ? -13.428 9.265 36.526 1.00 80.38 120 LEU A C 1
ATOM 941 O O . LEU A 1 120 ? -12.529 10.057 36.808 1.00 80.38 120 LEU A O 1
ATOM 945 N N . ALA A 1 121 ? -14.182 8.674 37.454 1.00 80.56 121 ALA A N 1
ATOM 946 C CA . ALA A 1 121 ? -14.022 8.946 38.878 1.00 80.56 121 ALA A CA 1
ATOM 947 C C . ALA A 1 121 ? -12.622 8.550 39.387 1.00 80.56 121 ALA A C 1
ATOM 949 O O . ALA A 1 121 ? -12.003 9.285 40.160 1.00 80.56 121 ALA A O 1
ATOM 950 N N . ALA A 1 122 ? -12.088 7.406 38.943 1.00 83.19 122 ALA A N 1
ATOM 951 C CA . ALA A 1 122 ? -10.740 6.961 39.300 1.00 83.19 122 ALA A CA 1
ATOM 952 C C . ALA A 1 122 ? -9.649 7.874 38.713 1.00 83.19 122 ALA A C 1
ATOM 954 O O . ALA A 1 122 ? -8.676 8.196 39.399 1.00 83.19 122 ALA A O 1
ATOM 955 N N . GLY A 1 123 ? -9.820 8.317 37.464 1.00 83.75 123 GLY A N 1
ATOM 956 C CA . GLY A 1 123 ? -8.924 9.258 36.798 1.00 83.75 123 GLY A CA 1
ATOM 957 C C . GLY A 1 123 ? -8.900 10.618 37.489 1.00 83.75 123 GLY A C 1
ATOM 958 O O . GLY A 1 123 ? -7.821 11.131 37.779 1.00 83.75 123 GLY A O 1
ATOM 959 N N . GLN A 1 124 ? -10.072 11.153 37.839 1.00 85.12 124 GLN A N 1
ATOM 960 C CA . GLN A 1 124 ? -10.194 12.422 38.553 1.00 85.12 124 GLN A CA 1
ATOM 961 C C . GLN A 1 124 ? -9.503 12.372 39.922 1.00 85.12 124 GLN A C 1
ATOM 963 O O . GLN A 1 124 ? -8.650 13.212 40.202 1.00 85.12 124 GLN A O 1
ATOM 968 N N . ARG A 1 125 ? -9.762 11.336 40.734 1.00 82.81 125 ARG A N 1
ATOM 969 C CA . ARG A 1 125 ? -9.084 11.166 42.036 1.00 82.81 125 ARG A CA 1
ATOM 970 C C . ARG A 1 125 ? -7.567 11.086 41.900 1.00 82.81 125 ARG A C 1
ATOM 972 O O . ARG A 1 125 ? -6.846 11.620 42.735 1.00 82.81 125 ARG A O 1
ATOM 979 N N . LYS A 1 126 ? -7.073 10.405 40.861 1.00 82.38 126 LYS A N 1
ATOM 980 C CA . LYS A 1 126 ? -5.633 10.286 40.602 1.00 82.38 126 LYS A CA 1
ATOM 981 C C . LYS A 1 126 ? -5.026 11.620 40.168 1.00 82.38 126 LYS A C 1
ATOM 983 O O . LYS A 1 126 ? -3.909 11.944 40.567 1.00 82.38 126 LYS A O 1
ATOM 988 N N . PHE A 1 127 ? -5.753 12.395 39.370 1.00 80.56 127 PHE A N 1
ATOM 989 C CA . PHE A 1 127 ? -5.336 13.725 38.944 1.00 80.56 127 PHE A CA 1
ATOM 990 C C . PHE A 1 127 ? -5.266 14.703 40.127 1.00 80.56 127 PHE A C 1
ATOM 992 O O . PHE A 1 127 ? -4.264 15.400 40.295 1.00 80.56 127 PHE A O 1
ATOM 999 N N . GLU A 1 128 ? -6.275 14.697 40.995 1.00 79.75 128 GLU A N 1
ATOM 1000 C CA . GLU A 1 128 ? -6.292 15.500 42.222 1.00 79.75 128 GLU A CA 1
ATOM 1001 C C . GLU A 1 128 ? -5.159 15.095 43.183 1.00 79.75 128 GLU A C 1
ATOM 1003 O O . GLU A 1 128 ? -4.469 15.960 43.721 1.00 79.75 128 GLU A O 1
ATOM 1008 N N . SER A 1 129 ? -4.901 13.792 43.350 1.00 76.25 129 SER A N 1
ATOM 1009 C CA . SER A 1 129 ? -3.892 13.301 44.298 1.00 76.25 129 SER A CA 1
ATOM 1010 C C . SER A 1 129 ? -2.443 13.438 43.825 1.00 76.25 129 SER A C 1
ATOM 1012 O O . SER A 1 129 ? -1.558 13.610 44.663 1.00 76.25 129 SER A O 1
ATOM 1014 N N . THR A 1 130 ? -2.184 13.359 42.514 1.00 70.81 130 THR A N 1
ATOM 1015 C CA . THR A 1 130 ? -0.815 13.304 41.962 1.00 70.81 130 THR A CA 1
ATOM 1016 C C . THR A 1 130 ? -0.338 14.660 41.448 1.00 70.81 130 THR A C 1
ATOM 1018 O O . THR A 1 130 ? 0.828 15.013 41.606 1.00 70.81 130 THR A O 1
ATOM 1021 N N . THR A 1 131 ? -1.216 15.434 40.812 1.00 66.00 131 THR A N 1
ATOM 1022 C CA . THR A 1 131 ? -0.816 16.651 40.083 1.00 66.00 131 THR A CA 1
ATOM 1023 C C . THR A 1 131 ? -0.977 17.910 40.925 1.00 66.00 131 THR A C 1
ATOM 1025 O O . THR A 1 131 ? -0.109 18.775 40.892 1.00 66.00 131 THR A O 1
ATOM 1028 N N . LEU A 1 132 ? -2.045 17.998 41.719 1.00 64.88 132 LEU A N 1
ATOM 1029 C CA . LEU A 1 132 ? -2.398 19.201 42.481 1.00 64.88 132 LEU A CA 1
ATOM 1030 C C . LEU A 1 132 ? -1.506 19.390 43.718 1.00 64.88 132 LEU A C 1
ATOM 1032 O O . LEU A 1 132 ? -1.045 20.492 43.998 1.00 64.88 132 LEU A O 1
ATOM 1036 N N . THR A 1 133 ? -1.184 18.298 44.406 1.00 65.25 133 THR A N 1
ATOM 1037 C CA . THR A 1 133 ? -0.246 18.260 45.541 1.00 65.25 133 THR A CA 1
ATOM 1038 C C . THR A 1 133 ? 1.180 18.605 45.114 1.00 65.25 133 THR A C 1
ATOM 1040 O O . THR A 1 133 ? 1.826 19.447 45.733 1.00 65.25 133 THR A O 1
ATOM 1043 N N . THR A 1 134 ? 1.655 18.009 44.018 1.00 67.69 134 THR A N 1
ATOM 1044 C CA . THR A 1 134 ? 3.000 18.254 43.477 1.00 67.69 134 THR A CA 1
ATOM 1045 C C . THR A 1 134 ? 3.139 19.658 42.879 1.00 67.69 134 THR A C 1
ATOM 1047 O O . THR A 1 134 ? 4.217 20.245 42.940 1.00 67.69 134 THR A O 1
ATOM 1050 N N . PHE A 1 135 ? 2.063 20.213 42.309 1.00 67.00 135 PHE A N 1
ATOM 1051 C CA . PHE A 1 135 ? 2.026 21.596 41.827 1.00 67.00 135 PHE A CA 1
ATOM 1052 C C . PHE A 1 135 ? 2.040 22.600 42.986 1.00 67.00 135 PHE A C 1
ATOM 1054 O O . PHE A 1 135 ? 2.867 23.506 42.985 1.00 67.00 135 PHE A O 1
ATOM 1061 N N . ASN A 1 136 ? 1.207 22.396 44.012 1.00 67.00 136 ASN A N 1
ATOM 1062 C CA . ASN A 1 136 ? 1.171 23.271 45.189 1.00 67.00 136 ASN A CA 1
ATOM 1063 C C . ASN A 1 136 ? 2.474 23.248 46.000 1.00 67.00 136 ASN A C 1
ATOM 1065 O O . ASN A 1 136 ? 2.803 24.246 46.620 1.00 67.00 136 ASN A O 1
ATOM 1069 N N . ALA A 1 137 ? 3.231 22.148 45.984 1.00 68.88 137 ALA A N 1
ATOM 1070 C CA . ALA A 1 137 ? 4.548 22.076 46.623 1.00 68.88 137 ALA A CA 1
ATOM 1071 C C . ALA A 1 137 ? 5.657 22.840 45.865 1.00 68.88 137 ALA A C 1
ATOM 1073 O O . ALA A 1 137 ? 6.766 22.967 46.381 1.00 68.88 137 ALA A O 1
ATOM 1074 N N . LYS A 1 138 ? 5.396 23.282 44.626 1.00 70.69 138 LYS A N 1
ATOM 1075 C CA . LYS A 1 138 ? 6.324 24.076 43.800 1.00 70.69 138 LYS A CA 1
ATOM 1076 C C . LYS A 1 138 ? 6.009 25.579 43.790 1.00 70.69 138 LYS A C 1
ATOM 1078 O O . LYS A 1 138 ? 6.779 26.323 43.184 1.00 70.69 138 LYS A O 1
ATOM 1083 N N . LEU A 1 139 ? 4.894 25.992 44.396 1.00 50.41 139 LEU A N 1
ATOM 1084 C CA . LEU A 1 139 ? 4.589 27.387 44.732 1.00 50.41 139 LEU A CA 1
ATOM 1085 C C . LEU A 1 139 ? 5.231 27.736 46.077 1.00 50.41 139 LEU A C 1
ATOM 1087 O O . LEU A 1 139 ? 5.709 28.884 46.193 1.00 50.41 139 LEU A O 1
#

InterPro domains:
  IPR046496 Domain of unknown function DUF6589 [PF20231] (1-79)

Organism: Dendrothele bispora (strain CBS 962.96) (NCBI:txid1314807)

pLDDT: mean 74.16, std 10.83, range [47.44, 92.06]

Foldseek 3Di:
DDQDVQWDWDQPPPDPPRTDIHHVVCVVCVVVLCVVVVVVPPPDDPVNSVVCVVCVVVVVVVVVVVCVVVVVPPDDPPPDPDPCVVVVVVVVVVCVVVVVVDDDPVDVVCPDDDDDPDPVVVVVVCCCVPPVVVVVVVD

Secondary structure (DSSP, 8-state):
--HHHHEEEE-TT--TT--EEEEHHHHHHHHHHHHHHHTTTT---HHHHHHHHHHHHHHHHHHHHHHHHTS-------SS----HHHHHHHHHHHHHTTTTS--TT-TT---------HHHHHHHHHIIIIIHHHHTT-